Protein AF-A0A1G9BS15-F1 (afdb_monomer_lite)

Radius of gyration: 23.86 Å; chains: 1; bounding box: 54×64×58 Å

InterPro domains:
  IPR036388 Winged helix-like DNA-binding domain superfamily [G3DSA:1.10.10.10] (24-108)
  IPR036390 Winged helix DNA-binding domain superfamily [SSF46785] (37-103)

pLDDT: mean 71.01, std 24.86, range [31.91, 98.06]

Secondary structure (DSSP, 8-state):
-----PPPPP-----------S-------TT----TT-SEEEEE-SS-TT-EEEEE-HHHHHHHHHHHHHHHHHHHHHHTTS-HHHHHHHHHHHHHHHHHHHHHHHHS-------

Foldseek 3Di:
DDDDDDDDDDPPDDPPDDPPDDDDDDPPDPDDDDDPPDQWDWDQDPVDNVDIDIDGDPVVVVVVVVVVVVVVVVVCVVCVPDDPVCVVCVVVVVVVVVVVVVVVVVPPPPPDPDD

Sequence (115 aa):
MLELRGRPAEPGGRTERERIGPRQVLDRRHGDPPQAGGHILRKPAPSDRRATVVELTDSGKALAEQIKHLWCALAKETVAGLPADTVAELPGLLTALTNNVDTRRSRRPQGDSAA

Organism: NCBI:txid683260

Structure (mmCIF, N/CA/C/O backbone):
data_AF-A0A1G9BS15-F1
#
_entry.id   AF-A0A1G9BS15-F1
#
loop_
_atom_site.group_PDB
_atom_site.id
_atom_site.type_symbol
_atom_site.label_atom_id
_atom_site.label_alt_id
_atom_site.label_comp_id
_atom_site.label_asym_id
_atom_site.label_entity_id
_atom_site.label_seq_id
_atom_site.pdbx_PDB_ins_code
_atom_site.Cartn_x
_atom_site.Cartn_y
_atom_site.Cartn_z
_atom_site.occupancy
_atom_site.B_iso_or_equiv
_atom_site.auth_seq_id
_atom_site.auth_comp_id
_atom_site.auth_asym_id
_atom_site.auth_atom_id
_atom_site.pdbx_PDB_model_num
ATOM 1 N N . MET A 1 1 ? 8.465 47.423 -42.966 1.00 40.78 1 MET A N 1
ATOM 2 C CA . MET A 1 1 ? 9.582 47.103 -42.054 1.00 40.78 1 MET A CA 1
ATOM 3 C C . MET A 1 1 ? 9.087 47.236 -40.620 1.00 40.78 1 MET A C 1
ATOM 5 O O . MET A 1 1 ? 8.943 48.361 -40.173 1.00 40.78 1 MET A O 1
ATOM 9 N N . LEU A 1 2 ? 8.734 46.124 -39.962 1.00 31.91 2 LEU A N 1
ATOM 10 C CA . LEU A 1 2 ? 9.134 45.774 -38.586 1.00 31.91 2 LEU A CA 1
ATOM 11 C C . LEU A 1 2 ? 8.575 44.382 -38.238 1.00 31.91 2 LEU A C 1
ATOM 13 O O . LEU A 1 2 ? 7.385 44.127 -38.405 1.00 31.91 2 LEU A O 1
ATOM 17 N N . GLU A 1 3 ? 9.462 43.488 -37.801 1.00 32.12 3 GLU A N 1
ATOM 18 C CA . GLU A 1 3 ? 9.158 42.123 -37.369 1.00 32.12 3 GLU A CA 1
ATOM 19 C C . GLU A 1 3 ? 8.440 42.092 -36.012 1.00 32.12 3 GLU A C 1
ATOM 21 O O . GLU A 1 3 ? 8.834 42.798 -35.084 1.00 32.12 3 GLU A O 1
ATOM 26 N N . LEU A 1 4 ? 7.463 41.193 -35.858 1.00 34.19 4 LEU A N 1
ATOM 27 C CA . LEU A 1 4 ? 6.950 40.755 -34.558 1.00 34.19 4 LEU A CA 1
ATOM 28 C C . LEU A 1 4 ? 7.426 39.315 -34.300 1.00 34.19 4 LEU A C 1
ATOM 30 O O . LEU A 1 4 ? 6.773 38.343 -34.679 1.00 34.19 4 LEU A O 1
ATOM 34 N N . ARG A 1 5 ? 8.596 39.167 -33.667 1.00 36.16 5 ARG A N 1
ATOM 35 C CA . ARG A 1 5 ? 9.065 37.883 -33.123 1.00 36.16 5 ARG A CA 1
ATOM 36 C C . ARG A 1 5 ? 8.419 37.632 -31.759 1.00 36.16 5 ARG A C 1
ATOM 38 O O . ARG A 1 5 ? 8.749 38.302 -30.782 1.00 36.16 5 ARG A O 1
ATOM 45 N N . GLY A 1 6 ? 7.534 36.639 -31.688 1.00 34.94 6 GLY A N 1
ATOM 46 C CA . GLY A 1 6 ? 7.037 36.079 -30.431 1.00 34.94 6 GLY A CA 1
ATOM 47 C C . GLY A 1 6 ? 8.146 35.331 -29.683 1.00 34.94 6 GLY A C 1
ATOM 48 O O . GLY A 1 6 ? 8.829 34.483 -30.254 1.00 34.94 6 GLY A O 1
ATOM 49 N N . ARG A 1 7 ? 8.339 35.666 -28.403 1.00 40.41 7 ARG A N 1
ATOM 50 C CA . ARG A 1 7 ? 9.225 34.946 -27.475 1.00 40.41 7 ARG A CA 1
ATOM 51 C C . ARG A 1 7 ? 8.577 33.617 -27.048 1.00 40.41 7 ARG A C 1
ATOM 53 O O . ARG A 1 7 ? 7.402 33.643 -26.684 1.00 40.41 7 ARG A O 1
ATOM 60 N N . PRO A 1 8 ? 9.301 32.485 -27.028 1.00 38.06 8 PRO A N 1
ATOM 61 C CA . PRO A 1 8 ? 8.800 31.254 -26.430 1.00 38.06 8 PRO A CA 1
ATOM 62 C C . PRO A 1 8 ? 8.942 31.270 -24.900 1.00 38.06 8 PRO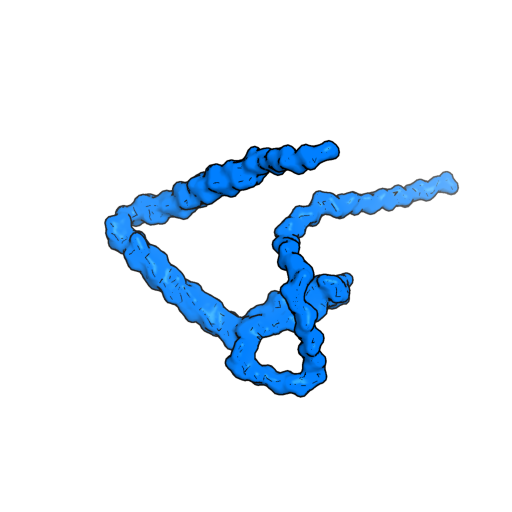 A C 1
ATOM 64 O O . PRO A 1 8 ? 9.865 31.868 -24.349 1.00 38.06 8 PRO A O 1
ATOM 67 N N . ALA A 1 9 ? 7.993 30.606 -24.240 1.00 40.69 9 ALA A N 1
ATOM 68 C CA . ALA A 1 9 ? 7.908 30.445 -22.796 1.00 40.69 9 ALA A CA 1
ATOM 69 C C . ALA A 1 9 ? 9.021 29.535 -22.240 1.00 40.69 9 ALA A C 1
ATOM 71 O O . ALA A 1 9 ? 9.321 28.480 -22.796 1.00 40.69 9 ALA A O 1
ATOM 72 N N . GLU A 1 10 ? 9.594 29.960 -21.117 1.00 41.12 10 GLU A N 1
ATOM 73 C CA . GLU A 1 10 ? 10.584 29.251 -20.300 1.00 41.12 10 GLU A CA 1
ATOM 74 C C . GLU A 1 10 ? 10.012 27.939 -19.713 1.00 41.12 10 GLU A C 1
ATOM 76 O O . GLU A 1 10 ? 9.013 27.981 -18.986 1.00 41.12 10 GLU A O 1
ATOM 81 N N . PRO A 1 11 ? 10.632 26.765 -19.941 1.00 36.72 11 PRO A N 1
ATOM 82 C CA . PRO A 1 11 ? 10.208 25.512 -19.325 1.00 36.72 11 PRO A CA 1
ATOM 83 C C . PRO A 1 11 ? 10.884 25.324 -17.956 1.00 36.72 11 PRO A C 1
ATOM 85 O O . PRO A 1 11 ? 11.824 24.548 -17.789 1.00 36.72 11 PRO A O 1
ATOM 88 N N . GLY A 1 12 ? 10.377 26.034 -16.949 1.00 38.56 12 GLY A N 1
ATOM 89 C CA . GLY A 1 12 ? 10.754 25.888 -15.539 1.00 38.56 12 GLY A CA 1
ATOM 90 C C . GLY A 1 12 ? 9.816 24.966 -14.756 1.00 38.56 12 GLY A C 1
ATOM 91 O O . GLY A 1 12 ? 9.265 25.383 -13.746 1.00 38.56 12 GLY A O 1
ATOM 92 N N . GLY A 1 13 ? 9.604 23.728 -15.213 1.00 34.34 13 GLY A N 1
ATOM 93 C CA . GLY A 1 13 ? 8.758 22.734 -14.538 1.00 34.34 13 GLY A CA 1
ATOM 94 C C . GLY A 1 13 ? 9.511 21.431 -14.283 1.00 34.34 13 GLY A C 1
ATOM 95 O O . GLY A 1 13 ? 9.283 20.437 -14.968 1.00 34.34 13 GLY A O 1
ATOM 96 N N . ARG A 1 14 ? 10.454 21.427 -13.332 1.00 37.94 14 ARG A N 1
ATOM 97 C CA . ARG A 1 14 ? 11.151 20.201 -12.909 1.00 37.94 14 ARG A CA 1
ATOM 98 C C . ARG A 1 14 ? 10.205 19.343 -12.071 1.00 37.94 14 ARG A C 1
ATOM 100 O O . ARG A 1 14 ? 10.104 19.535 -10.867 1.00 37.94 14 ARG A O 1
ATOM 107 N N . THR A 1 15 ? 9.562 18.361 -12.692 1.00 34.50 15 THR A N 1
ATOM 108 C CA . THR A 1 15 ? 9.110 17.174 -11.961 1.00 34.50 15 THR A CA 1
ATOM 109 C C . THR A 1 15 ? 10.349 16.389 -11.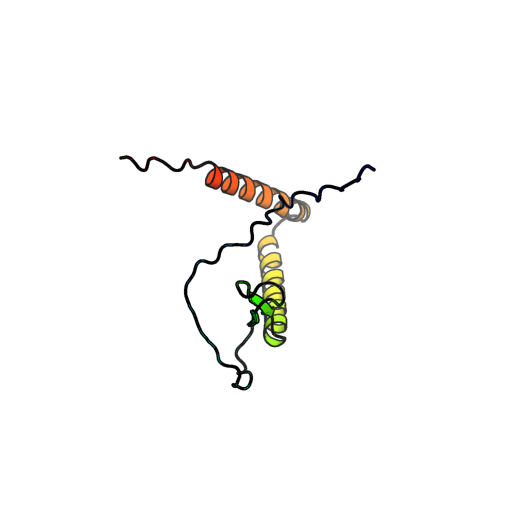552 1.00 34.50 15 THR A C 1
ATOM 111 O O . THR A 1 15 ? 11.088 15.888 -12.405 1.00 34.50 15 THR A O 1
ATOM 114 N N . GLU A 1 16 ? 10.587 16.338 -10.250 1.00 37.75 16 GLU A N 1
ATOM 115 C CA . GLU A 1 16 ? 11.602 15.537 -9.582 1.00 37.75 16 GLU A CA 1
ATOM 116 C C . GLU A 1 16 ? 11.367 14.048 -9.878 1.00 37.75 16 GLU A C 1
ATOM 118 O O . GLU A 1 16 ? 10.663 13.337 -9.171 1.00 37.75 16 GLU A O 1
ATOM 123 N N . ARG A 1 17 ? 11.915 13.577 -11.004 1.00 38.78 17 ARG A N 1
ATOM 124 C CA . ARG A 1 17 ? 12.064 12.152 -11.291 1.00 38.78 17 ARG A CA 1
ATOM 125 C C . ARG A 1 17 ? 13.320 11.683 -10.576 1.00 38.78 17 ARG A C 1
ATOM 127 O O . ARG A 1 17 ? 14.434 12.005 -10.984 1.00 38.78 17 ARG A O 1
ATOM 134 N N . GLU A 1 18 ? 13.076 10.989 -9.474 1.00 39.09 18 GLU A N 1
ATOM 135 C CA . GLU A 1 18 ? 13.942 10.046 -8.774 1.00 39.09 18 GLU A CA 1
ATOM 136 C C . GLU A 1 18 ? 15.235 9.720 -9.542 1.00 39.09 18 GLU A C 1
ATOM 138 O O . GLU A 1 18 ? 15.265 8.937 -10.495 1.00 39.09 18 GLU A O 1
ATOM 143 N N . ARG A 1 19 ? 16.324 10.386 -9.140 1.00 36.81 19 ARG A N 1
ATOM 144 C CA . ARG A 1 19 ? 17.676 10.121 -9.634 1.00 36.81 19 ARG A CA 1
ATOM 145 C C . ARG A 1 19 ? 18.135 8.768 -9.100 1.00 36.81 19 ARG A C 1
ATOM 147 O O . ARG A 1 19 ? 18.806 8.697 -8.074 1.00 36.81 19 ARG A O 1
ATOM 154 N N . ILE A 1 20 ? 17.822 7.699 -9.819 1.00 44.97 20 ILE A N 1
ATOM 155 C CA . ILE A 1 20 ? 18.525 6.428 -9.646 1.00 44.97 20 ILE A CA 1
ATOM 156 C C . ILE A 1 20 ? 19.929 6.621 -10.239 1.00 44.97 20 ILE A C 1
ATOM 158 O O . ILE A 1 20 ? 20.092 6.799 -11.446 1.00 44.97 20 ILE A O 1
ATOM 162 N N . GLY A 1 21 ? 20.932 6.690 -9.360 1.00 34.31 21 GLY A N 1
ATOM 163 C CA . GLY A 1 21 ? 22.339 6.909 -9.706 1.00 34.31 21 GLY A CA 1
ATOM 164 C C . GLY A 1 21 ? 22.949 5.810 -10.596 1.00 34.31 21 GLY A C 1
ATOM 165 O O . GLY A 1 21 ? 22.366 4.739 -10.774 1.00 34.31 21 GLY A O 1
ATOM 166 N N . PRO A 1 22 ? 24.137 6.054 -11.177 1.00 39.31 22 PRO A N 1
ATOM 167 C CA . PRO A 1 22 ? 24.706 5.200 -12.211 1.00 39.31 22 PRO A CA 1
ATOM 168 C C . PRO A 1 22 ? 25.380 3.962 -11.598 1.00 39.31 22 PRO A C 1
ATOM 170 O O . PRO A 1 22 ? 26.411 4.092 -10.944 1.00 39.31 22 PRO A O 1
ATOM 173 N N . ARG A 1 23 ? 24.791 2.775 -11.808 1.00 33.44 23 ARG A N 1
ATOM 174 C CA . ARG A 1 23 ? 25.381 1.406 -11.777 1.00 33.44 23 ARG A CA 1
ATOM 175 C C . ARG A 1 23 ? 24.200 0.423 -11.776 1.00 33.44 23 ARG A C 1
ATOM 177 O O . ARG A 1 23 ? 23.414 0.429 -10.846 1.00 33.44 23 ARG A O 1
ATOM 184 N N . GLN A 1 24 ? 23.930 -0.398 -12.784 1.00 34.62 24 GLN A N 1
ATOM 185 C CA . GLN A 1 24 ? 24.812 -1.270 -13.550 1.00 34.62 24 GLN A CA 1
ATOM 186 C C . GLN A 1 24 ? 24.402 -1.246 -15.028 1.00 34.62 24 GLN A C 1
ATOM 188 O O . GLN A 1 24 ? 23.222 -1.386 -15.356 1.00 34.62 24 GLN A O 1
ATOM 193 N N . VAL A 1 25 ? 25.381 -1.100 -15.916 1.00 39.12 25 VAL A N 1
ATOM 194 C CA . VAL A 1 25 ? 25.213 -1.355 -17.348 1.00 39.12 25 VAL A CA 1
ATOM 195 C C . VAL A 1 25 ? 25.038 -2.864 -17.516 1.00 39.12 25 VAL A C 1
ATOM 197 O O . VAL A 1 25 ? 26.003 -3.610 -17.392 1.00 39.12 25 VAL A O 1
ATOM 200 N N . LEU A 1 26 ? 23.814 -3.320 -17.779 1.00 36.78 26 LEU A N 1
ATOM 201 C CA . LEU A 1 26 ? 23.598 -4.606 -18.434 1.00 36.78 26 LEU A CA 1
ATOM 202 C C . LEU A 1 26 ? 23.099 -4.302 -19.844 1.00 36.78 26 LEU A C 1
ATOM 204 O O . LEU A 1 26 ? 21.903 -4.118 -20.067 1.00 36.78 26 LEU A O 1
ATOM 208 N N . ASP A 1 27 ? 24.048 -4.196 -20.772 1.00 36.19 27 ASP A N 1
ATOM 209 C CA . ASP A 1 27 ? 23.785 -4.305 -22.204 1.00 36.19 27 ASP A CA 1
ATOM 210 C C . ASP A 1 27 ? 23.207 -5.704 -22.468 1.00 36.19 27 ASP A C 1
ATOM 212 O O . ASP A 1 27 ? 23.931 -6.694 -22.575 1.00 36.19 27 ASP A O 1
ATOM 216 N N . ARG A 1 28 ? 21.873 -5.812 -22.463 1.00 39.00 28 ARG A N 1
ATOM 217 C CA . ARG A 1 28 ? 21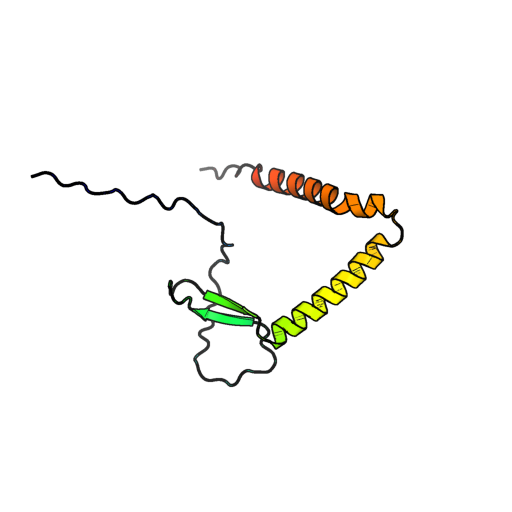.168 -7.021 -22.885 1.00 39.00 28 ARG A CA 1
ATOM 218 C C . ARG A 1 28 ? 20.909 -6.883 -24.382 1.00 39.00 28 ARG A C 1
ATOM 220 O O . ARG A 1 28 ? 19.949 -6.231 -24.794 1.00 39.00 28 ARG A O 1
ATOM 227 N N . ARG A 1 29 ? 21.793 -7.487 -25.182 1.00 38.47 29 ARG A N 1
ATOM 228 C CA . ARG A 1 29 ? 21.643 -7.602 -26.637 1.00 38.47 29 ARG A CA 1
ATOM 229 C C . ARG A 1 29 ? 20.253 -8.144 -26.992 1.00 38.47 29 ARG A C 1
ATOM 231 O O . ARG A 1 29 ? 19.745 -9.058 -26.348 1.00 38.47 29 ARG A O 1
ATOM 238 N N . HIS A 1 30 ? 19.653 -7.562 -28.030 1.00 46.44 30 HIS A N 1
ATOM 239 C CA . HIS A 1 30 ? 18.474 -8.092 -28.716 1.00 46.44 30 HIS A CA 1
ATOM 240 C C . HIS A 1 30 ? 18.745 -9.542 -29.149 1.00 46.44 30 HIS A C 1
ATOM 242 O O . HIS A 1 30 ? 19.611 -9.750 -29.996 1.00 46.44 30 HIS A O 1
ATOM 248 N N . GLY A 1 31 ? 18.035 -10.533 -28.600 1.00 39.91 31 GLY A N 1
ATOM 249 C CA . GLY A 1 31 ? 18.140 -11.898 -29.128 1.00 39.91 31 GLY A CA 1
ATOM 250 C C . GLY A 1 31 ? 17.533 -13.042 -28.319 1.00 39.91 31 GLY A C 1
ATOM 251 O O . GLY A 1 31 ? 17.210 -14.055 -28.927 1.00 39.91 31 GLY A O 1
ATOM 252 N N . ASP A 1 32 ? 17.332 -12.916 -27.004 1.00 43.00 32 ASP A N 1
ATOM 253 C CA . ASP A 1 32 ? 16.845 -14.061 -26.222 1.00 43.00 32 ASP A CA 1
ATOM 254 C C . ASP A 1 32 ? 15.308 -14.126 -26.146 1.00 43.00 32 ASP A C 1
ATOM 256 O O . ASP A 1 32 ? 14.660 -13.090 -25.942 1.00 43.00 32 ASP A O 1
ATOM 260 N N . PRO A 1 33 ? 14.699 -15.326 -26.269 1.00 45.47 33 PRO A N 1
ATOM 261 C CA . PRO A 1 33 ? 13.271 -15.501 -26.029 1.00 45.47 33 PRO A CA 1
ATOM 262 C C . PRO A 1 33 ? 12.933 -15.076 -24.592 1.00 45.47 33 PRO A C 1
ATOM 264 O O . PRO A 1 33 ? 13.761 -15.264 -23.696 1.00 45.47 33 PRO A O 1
ATOM 267 N N . PRO A 1 34 ? 11.739 -14.505 -24.338 1.00 48.91 34 PRO A N 1
ATOM 268 C CA . PRO A 1 34 ? 11.373 -14.030 -23.012 1.00 48.91 34 PRO A CA 1
ATOM 269 C C . PRO A 1 34 ? 11.425 -15.196 -22.023 1.00 48.91 34 PRO A C 1
ATOM 271 O O . PRO A 1 34 ? 10.565 -16.075 -22.030 1.00 48.91 34 PRO A O 1
ATOM 274 N N . GLN A 1 35 ? 12.449 -15.215 -21.166 1.00 44.62 35 GLN A N 1
ATOM 275 C CA . GLN A 1 35 ? 12.466 -16.127 -20.034 1.00 44.62 35 GLN A CA 1
ATOM 276 C C . GLN A 1 35 ? 11.273 -15.781 -19.141 1.00 44.62 35 GLN A C 1
ATOM 278 O O . GLN A 1 35 ? 11.027 -14.607 -18.851 1.00 44.62 35 GLN A O 1
ATOM 283 N N . ALA A 1 36 ? 10.556 -16.801 -18.673 1.00 46.84 36 ALA A N 1
ATOM 284 C CA . ALA A 1 36 ? 9.345 -16.706 -17.856 1.00 46.84 36 ALA A CA 1
ATOM 285 C C . ALA A 1 36 ? 9.513 -16.006 -16.478 1.00 46.84 36 ALA A C 1
ATOM 287 O O . ALA A 1 36 ? 8.654 -16.141 -15.616 1.00 46.84 36 ALA A O 1
ATOM 288 N N . GLY A 1 37 ? 10.592 -15.248 -16.251 1.00 56.09 37 GLY A N 1
ATOM 289 C CA . GLY A 1 37 ? 10.913 -14.569 -14.989 1.00 56.09 37 GLY A CA 1
ATOM 290 C C . GLY A 1 37 ? 10.985 -13.038 -15.062 1.00 56.09 37 GLY A C 1
ATOM 291 O O . GLY A 1 37 ? 11.340 -12.397 -14.077 1.00 56.09 37 GLY A O 1
ATOM 292 N N . GLY A 1 38 ? 10.694 -12.418 -16.210 1.00 78.81 38 GLY A N 1
ATOM 293 C CA . GLY A 1 38 ? 10.721 -10.958 -16.336 1.00 78.81 38 GLY A CA 1
ATOM 294 C C . GLY A 1 38 ? 9.373 -10.312 -16.010 1.00 78.81 38 GLY A C 1
ATOM 295 O O . GLY A 1 38 ? 8.505 -10.277 -16.874 1.00 78.81 38 GLY A O 1
ATOM 296 N N . HIS A 1 39 ? 9.202 -9.743 -14.812 1.00 87.00 39 HIS A N 1
ATOM 297 C CA . HIS A 1 39 ? 8.029 -8.909 -14.470 1.00 87.00 39 HIS A CA 1
ATOM 298 C C . HIS A 1 39 ? 8.133 -7.469 -15.001 1.00 87.00 39 HIS A C 1
ATOM 300 O O . HIS A 1 39 ? 7.164 -6.712 -14.981 1.00 87.00 39 HIS A O 1
ATOM 306 N N . ILE A 1 40 ? 9.323 -7.082 -15.467 1.00 87.75 40 ILE A N 1
ATOM 307 C CA . ILE A 1 40 ? 9.654 -5.724 -15.888 1.00 87.75 40 ILE A CA 1
ATOM 308 C C . ILE A 1 40 ? 10.353 -5.766 -17.245 1.00 87.75 40 ILE A C 1
ATOM 310 O O . ILE A 1 40 ? 11.318 -6.508 -17.442 1.00 87.75 40 ILE A O 1
ATOM 314 N N . LEU A 1 41 ? 9.898 -4.905 -18.147 1.00 84.56 41 LEU A N 1
ATOM 315 C CA . LEU A 1 41 ? 10.509 -4.609 -19.430 1.00 84.56 41 LEU A CA 1
ATOM 316 C C . LEU A 1 41 ? 11.136 -3.215 -19.383 1.00 84.56 41 LEU A C 1
ATOM 318 O O . LEU A 1 41 ? 10.540 -2.267 -18.879 1.00 84.56 41 LEU A O 1
ATOM 322 N N . ARG A 1 42 ? 12.355 -3.091 -19.907 1.00 86.00 42 ARG A N 1
ATOM 323 C CA . ARG A 1 42 ? 13.075 -1.818 -20.000 1.00 86.00 42 ARG A CA 1
ATOM 324 C C . ARG A 1 42 ? 13.402 -1.538 -21.460 1.00 86.00 42 ARG A C 1
ATOM 326 O O . ARG A 1 42 ? 13.996 -2.392 -22.114 1.00 86.00 42 ARG A O 1
ATOM 333 N N . LYS A 1 43 ? 13.014 -0.369 -21.965 1.00 80.38 43 LYS A N 1
ATOM 334 C CA . LYS A 1 43 ? 13.268 0.068 -23.347 1.00 80.38 43 LYS A CA 1
ATOM 335 C C . LYS A 1 43 ? 13.824 1.496 -23.358 1.00 80.38 43 LYS A C 1
ATOM 337 O O . LYS A 1 43 ? 13.398 2.294 -22.528 1.00 80.38 43 LYS A O 1
ATOM 342 N N . PRO A 1 44 ? 14.745 1.853 -24.268 1.00 81.50 44 PRO A N 1
ATOM 343 C CA . PRO A 1 44 ? 15.178 3.241 -24.430 1.00 81.50 44 PRO A CA 1
ATOM 344 C C . PRO A 1 44 ? 13.987 4.162 -24.700 1.00 81.50 44 PRO A C 1
ATOM 346 O O . PRO A 1 44 ? 13.066 3.783 -25.428 1.00 81.50 44 PRO A O 1
ATOM 349 N N . ALA A 1 45 ? 13.996 5.364 -24.128 1.00 76.94 45 ALA A N 1
ATOM 350 C CA . ALA A 1 45 ? 12.943 6.326 -24.409 1.00 76.94 45 ALA A CA 1
ATOM 351 C C . ALA A 1 45 ? 13.065 6.837 -25.857 1.00 76.94 45 ALA A C 1
ATOM 353 O O . ALA A 1 45 ? 14.168 7.161 -26.306 1.00 76.94 45 ALA A O 1
ATOM 354 N N . PRO A 1 46 ? 11.948 6.944 -26.596 1.00 74.50 46 PRO A N 1
ATOM 355 C CA . PRO A 1 46 ? 11.977 7.338 -28.004 1.00 74.50 46 PRO A CA 1
ATOM 356 C C . PRO A 1 46 ? 12.456 8.783 -28.224 1.00 74.50 46 PRO A C 1
ATOM 358 O O . PRO A 1 46 ? 12.955 9.098 -29.299 1.00 74.50 46 PRO A O 1
ATOM 361 N N . SER A 1 47 ? 12.337 9.652 -27.215 1.00 77.88 47 SER A N 1
ATOM 362 C CA . SER A 1 47 ? 12.705 11.073 -27.279 1.00 77.88 47 SER A CA 1
ATOM 363 C C . SER A 1 47 ? 14.046 11.423 -26.623 1.00 77.88 47 SER A C 1
ATOM 365 O O . SER A 1 47 ? 14.591 12.487 -26.900 1.00 77.88 47 SER A O 1
ATOM 367 N N . ASP A 1 48 ? 14.599 10.550 -25.777 1.00 77.00 48 ASP A N 1
ATOM 368 C CA . ASP A 1 48 ? 15.880 10.773 -25.103 1.00 77.00 48 ASP A CA 1
ATOM 369 C C . ASP A 1 48 ? 16.603 9.441 -24.888 1.00 77.00 48 ASP A C 1
ATOM 371 O O . ASP A 1 48 ? 16.215 8.621 -24.056 1.00 77.00 48 ASP A O 1
ATOM 375 N N . ARG A 1 49 ? 17.711 9.241 -25.608 1.00 71.00 49 ARG A N 1
ATOM 376 C CA . ARG A 1 49 ? 18.532 8.023 -25.508 1.00 71.00 49 ARG A CA 1
ATOM 377 C C . ARG A 1 49 ? 19.201 7.850 -24.141 1.00 71.00 49 ARG A C 1
ATOM 379 O O . ARG A 1 49 ? 19.721 6.771 -23.869 1.00 71.00 49 ARG A O 1
ATOM 386 N N . ARG A 1 50 ? 19.208 8.883 -23.291 1.00 80.69 50 ARG A N 1
ATOM 387 C CA . ARG A 1 50 ? 19.690 8.809 -21.902 1.00 80.69 50 ARG A CA 1
ATOM 388 C C . ARG A 1 50 ? 18.607 8.337 -20.928 1.00 80.69 50 ARG A C 1
ATOM 390 O O . ARG A 1 50 ? 18.936 7.991 -19.797 1.00 80.69 50 ARG A O 1
ATOM 397 N N . ALA A 1 51 ? 17.343 8.292 -21.350 1.00 73.38 51 ALA A N 1
ATOM 398 C CA . ALA A 1 51 ? 16.222 7.833 -20.540 1.00 73.38 51 ALA A CA 1
ATOM 399 C C . ALA A 1 51 ? 15.794 6.402 -20.911 1.00 73.38 51 ALA A C 1
ATOM 401 O O . ALA A 1 51 ? 15.923 5.952 -22.049 1.00 73.38 51 ALA A O 1
ATOM 402 N N . THR A 1 52 ? 15.263 5.672 -19.928 1.00 81.38 52 THR A N 1
ATOM 403 C CA . THR A 1 52 ? 14.716 4.317 -20.092 1.00 81.38 52 THR A CA 1
ATOM 404 C C . THR A 1 52 ? 13.264 4.304 -19.635 1.00 81.38 52 THR A C 1
ATOM 406 O O . THR A 1 52 ? 12.956 4.720 -18.520 1.00 81.38 52 THR A O 1
ATOM 409 N N . VAL A 1 53 ? 12.377 3.808 -20.491 1.00 83.88 53 VAL A N 1
ATOM 410 C CA . VAL A 1 53 ? 10.985 3.499 -20.168 1.00 83.88 53 VAL A CA 1
ATOM 411 C C . VAL A 1 53 ? 10.945 2.129 -19.499 1.00 83.88 53 VAL A C 1
ATOM 413 O O . VAL A 1 53 ? 11.505 1.157 -20.012 1.00 83.88 53 VAL A O 1
ATOM 416 N N . VAL A 1 54 ? 10.303 2.069 -18.336 1.00 86.25 54 VAL A N 1
ATOM 417 C CA . VAL A 1 54 ? 10.102 0.849 -17.555 1.00 86.25 54 VAL A CA 1
ATOM 418 C C . VAL A 1 54 ? 8.619 0.506 -17.597 1.00 86.25 54 VAL A C 1
ATOM 420 O O . VAL A 1 54 ? 7.790 1.310 -17.180 1.00 86.25 54 VAL A O 1
ATOM 423 N N . GLU A 1 55 ? 8.291 -0.678 -18.097 1.00 86.06 55 GLU A N 1
ATOM 424 C CA . GLU A 1 55 ? 6.922 -1.182 -18.220 1.00 86.06 55 GLU A CA 1
ATOM 425 C C . GLU A 1 55 ? 6.794 -2.507 -17.474 1.00 86.06 55 GLU A C 1
ATOM 427 O O . GLU A 1 55 ? 7.723 -3.317 -17.461 1.00 86.06 55 GLU A O 1
ATOM 432 N N . LEU A 1 56 ? 5.634 -2.758 -16.869 1.00 89.00 56 LEU A N 1
ATOM 433 C CA . LEU A 1 56 ? 5.314 -4.097 -16.387 1.00 89.00 56 LEU A CA 1
ATOM 434 C C . LEU A 1 56 ? 4.972 -4.991 -17.578 1.00 89.00 56 LEU A C 1
ATOM 436 O O . LEU A 1 56 ? 4.167 -4.619 -18.436 1.00 89.00 56 LEU A O 1
ATOM 440 N N . THR A 1 57 ? 5.552 -6.188 -17.602 1.00 91.06 57 THR A N 1
ATOM 441 C CA . THR A 1 57 ? 5.080 -7.258 -18.490 1.00 91.06 57 THR A CA 1
ATOM 442 C C . THR A 1 57 ? 3.704 -7.734 -18.032 1.00 91.06 57 THR A C 1
ATOM 444 O O . THR A 1 57 ? 3.262 -7.408 -16.930 1.00 91.06 57 THR A O 1
ATOM 447 N N . ASP A 1 58 ? 3.016 -8.544 -18.833 1.00 89.50 58 ASP A N 1
ATOM 448 C CA . ASP A 1 58 ? 1.709 -9.068 -18.421 1.00 89.50 58 ASP A CA 1
ATOM 449 C C . ASP A 1 58 ? 1.812 -9.974 -17.185 1.00 89.50 58 ASP A C 1
ATOM 451 O O . ASP A 1 58 ? 0.972 -9.887 -16.291 1.00 89.50 58 ASP A O 1
ATOM 455 N N . SER A 1 59 ? 2.904 -10.738 -17.048 1.00 88.94 59 SER A N 1
ATOM 456 C CA . SER A 1 59 ? 3.194 -11.472 -15.809 1.00 88.94 59 SER A CA 1
ATOM 457 C C . SER A 1 59 ? 3.493 -10.533 -14.635 1.00 88.94 59 SER A C 1
ATOM 459 O O . SER A 1 59 ? 3.133 -10.834 -13.500 1.00 88.94 59 SER A O 1
ATOM 461 N N . GLY A 1 60 ? 4.126 -9.382 -14.878 1.00 91.81 60 GLY A N 1
ATOM 462 C CA . GLY A 1 60 ? 4.338 -8.339 -13.873 1.00 91.81 60 GLY A CA 1
ATOM 463 C C . GLY A 1 60 ? 3.045 -7.670 -13.411 1.00 91.81 60 GLY A C 1
ATOM 464 O O . GLY A 1 60 ? 2.857 -7.480 -12.213 1.00 91.81 60 GLY A O 1
ATOM 465 N N . LYS A 1 61 ? 2.124 -7.373 -14.333 1.00 93.31 61 LYS A N 1
ATOM 466 C CA . LYS A 1 61 ? 0.791 -6.839 -14.006 1.00 93.31 61 LYS A CA 1
ATOM 467 C C . LYS A 1 61 ? -0.021 -7.850 -13.198 1.00 93.31 61 LYS A C 1
ATOM 469 O O . LYS A 1 61 ? -0.583 -7.494 -12.169 1.00 93.31 61 LYS A O 1
ATOM 474 N N . ALA A 1 62 ? -0.028 -9.116 -13.622 1.00 93.94 62 ALA A N 1
ATOM 475 C CA . ALA A 1 62 ? -0.717 -10.184 -12.903 1.00 93.94 62 ALA A CA 1
ATOM 476 C C . ALA A 1 62 ? -0.168 -10.368 -11.478 1.00 93.94 62 ALA A C 1
ATOM 478 O O . ALA A 1 62 ? -0.935 -10.593 -10.543 1.00 93.94 62 ALA A O 1
ATOM 479 N N . LEU A 1 63 ? 1.151 -10.254 -11.291 1.00 93.50 63 LEU A N 1
ATOM 480 C CA . LEU A 1 63 ? 1.763 -10.286 -9.964 1.00 93.50 63 LEU A CA 1
ATOM 481 C C . LEU A 1 63 ? 1.405 -9.044 -9.133 1.00 93.50 63 LEU A C 1
ATOM 483 O O . LEU A 1 63 ? 1.099 -9.170 -7.950 1.00 93.50 63 LEU A O 1
ATOM 487 N N . ALA A 1 64 ? 1.408 -7.854 -9.736 1.00 94.44 64 ALA A N 1
ATOM 488 C CA . ALA A 1 64 ? 1.040 -6.618 -9.050 1.00 94.44 64 ALA A CA 1
ATOM 489 C C . ALA A 1 64 ? -0.402 -6.667 -8.515 1.00 94.44 64 ALA A C 1
ATOM 491 O O . ALA A 1 64 ? -0.636 -6.280 -7.370 1.00 94.44 64 ALA A O 1
ATOM 492 N N . GLU A 1 65 ? -1.347 -7.212 -9.287 1.00 96.81 65 GLU A N 1
ATOM 493 C CA . GLU A 1 65 ? -2.725 -7.394 -8.814 1.00 96.81 65 GLU A CA 1
ATOM 494 C C . GLU A 1 65 ? -2.814 -8.408 -7.664 1.00 96.81 65 GLU A C 1
ATOM 496 O O . GLU A 1 65 ? -3.505 -8.153 -6.678 1.00 96.81 65 GLU A O 1
ATOM 501 N N . GLN A 1 66 ? -2.064 -9.515 -7.711 1.00 97.06 66 GLN A N 1
ATOM 502 C CA . GLN A 1 66 ? -2.001 -10.465 -6.588 1.00 97.06 66 GLN A CA 1
ATOM 503 C C . GLN A 1 66 ? -1.469 -9.804 -5.309 1.00 97.06 66 GLN A C 1
ATOM 505 O O . GLN A 1 66 ? -2.060 -9.947 -4.237 1.00 97.06 66 GLN A O 1
ATOM 510 N N . ILE A 1 67 ? -0.386 -9.031 -5.426 1.00 97.31 67 ILE A N 1
ATOM 511 C CA . ILE A 1 67 ? 0.201 -8.279 -4.310 1.00 97.31 67 ILE A CA 1
ATOM 512 C C . ILE A 1 67 ? -0.804 -7.264 -3.756 1.00 97.31 67 ILE A C 1
ATOM 514 O O . ILE A 1 67 ? -0.966 -7.160 -2.542 1.00 97.31 67 ILE A O 1
ATOM 518 N N . LYS A 1 68 ? -1.514 -6.541 -4.625 1.00 97.00 68 LYS A N 1
ATOM 519 C CA . LYS A 1 68 ? -2.556 -5.587 -4.229 1.00 97.00 68 LYS A CA 1
ATOM 520 C C . LYS A 1 68 ? -3.678 -6.268 -3.448 1.00 97.00 68 LYS A C 1
ATOM 522 O O . LYS A 1 68 ? -4.082 -5.755 -2.408 1.00 97.00 68 LYS A O 1
ATOM 527 N N . HIS A 1 69 ? -4.157 -7.422 -3.908 1.00 97.50 69 HIS A N 1
ATOM 528 C CA . HIS A 1 69 ? -5.180 -8.182 -3.192 1.00 97.50 69 HIS A CA 1
ATOM 529 C C . HIS A 1 69 ? -4.714 -8.604 -1.798 1.00 97.50 69 HIS A C 1
ATOM 531 O O . HIS A 1 69 ? -5.455 -8.408 -0.831 1.00 97.50 69 HIS A O 1
ATOM 537 N N . LEU A 1 70 ? -3.485 -9.113 -1.684 1.00 98.06 70 LEU A N 1
ATOM 538 C CA . LEU A 1 70 ? -2.898 -9.482 -0.397 1.00 98.06 70 LEU A CA 1
ATOM 539 C C . LEU A 1 70 ? -2.777 -8.268 0.534 1.00 98.06 70 LEU A C 1
ATOM 541 O O . LEU A 1 70 ? -3.185 -8.335 1.691 1.00 98.06 70 LEU A O 1
ATOM 545 N N . TRP A 1 71 ? -2.296 -7.136 0.018 1.00 97.38 71 TRP A N 1
ATOM 546 C CA . TRP A 1 71 ? -2.224 -5.895 0.786 1.00 97.38 71 TRP A CA 1
ATOM 547 C C . TRP A 1 71 ? -3.590 -5.418 1.264 1.00 97.38 71 TRP A C 1
ATOM 549 O O . TRP A 1 71 ? -3.719 -5.022 2.418 1.00 97.38 71 TRP A O 1
ATOM 559 N N . CYS A 1 72 ? -4.623 -5.477 0.422 1.00 95.94 72 CYS A N 1
ATOM 560 C CA . CYS A 1 72 ? -5.976 -5.113 0.831 1.00 95.94 72 CYS A CA 1
ATOM 561 C C . CYS A 1 72 ? -6.523 -6.035 1.927 1.00 95.94 72 CYS A C 1
ATOM 563 O O . CYS A 1 72 ? -7.237 -5.557 2.806 1.00 95.94 72 CYS A O 1
ATOM 565 N N . ALA A 1 73 ? -6.216 -7.334 1.882 1.00 97.06 73 ALA A N 1
ATOM 566 C CA . ALA A 1 73 ? -6.613 -8.271 2.930 1.00 97.06 73 ALA A CA 1
ATOM 567 C C . ALA A 1 73 ? -5.933 -7.921 4.263 1.00 97.06 73 ALA A C 1
ATOM 569 O O . ALA A 1 73 ? -6.616 -7.678 5.256 1.00 97.06 73 ALA A O 1
ATOM 570 N N . LEU A 1 74 ? -4.608 -7.758 4.246 1.00 97.19 74 LEU A N 1
ATOM 571 C CA . LEU A 1 74 ? -3.828 -7.390 5.430 1.00 97.19 74 LEU A CA 1
ATOM 572 C C . LEU A 1 74 ? -4.241 -6.030 6.004 1.00 97.19 74 LEU A C 1
ATOM 574 O O . LEU A 1 74 ? -4.349 -5.870 7.219 1.00 97.19 74 LEU A O 1
ATOM 578 N N . ALA A 1 75 ? -4.517 -5.045 5.146 1.00 93.62 75 ALA A N 1
ATOM 579 C CA . ALA A 1 75 ? -4.977 -3.730 5.578 1.00 93.62 75 ALA A CA 1
ATOM 580 C C . ALA A 1 75 ? -6.320 -3.814 6.319 1.00 93.62 75 ALA A C 1
ATOM 582 O O . ALA A 1 75 ? -6.484 -3.169 7.351 1.00 93.62 75 ALA A O 1
ATOM 583 N N . LYS A 1 76 ? -7.260 -4.637 5.830 1.00 94.81 76 LYS A N 1
ATOM 584 C CA . LYS A 1 76 ? -8.549 -4.865 6.502 1.00 94.81 76 LYS A CA 1
ATOM 585 C C . LYS A 1 76 ? -8.366 -5.528 7.864 1.00 94.81 76 LYS A C 1
ATOM 587 O O . LYS A 1 76 ? -8.971 -5.080 8.831 1.00 94.81 76 LYS A O 1
ATOM 592 N N . GLU A 1 77 ? -7.519 -6.550 7.949 1.00 97.19 77 GLU A N 1
ATOM 593 C CA . GLU A 1 77 ? -7.215 -7.235 9.212 1.00 97.19 77 GLU A CA 1
ATOM 594 C C . GLU A 1 77 ? -6.571 -6.292 10.234 1.00 97.19 77 GLU A C 1
ATOM 596 O O . GLU A 1 77 ? -6.944 -6.298 11.405 1.00 97.19 77 GLU A O 1
ATOM 601 N N . THR A 1 78 ? -5.671 -5.415 9.781 1.00 95.62 78 THR A N 1
ATOM 602 C CA . THR A 1 78 ? -4.956 -4.454 10.638 1.00 95.62 78 THR A CA 1
ATOM 603 C C . THR A 1 78 ? -5.905 -3.494 11.365 1.00 95.62 78 THR A C 1
ATOM 605 O O . THR A 1 78 ? -5.597 -3.040 12.465 1.00 95.62 78 THR A O 1
ATOM 608 N N . VAL A 1 79 ? -7.067 -3.191 10.777 1.00 96.00 79 VAL A N 1
ATOM 609 C CA . VAL A 1 79 ? -8.041 -2.235 11.331 1.00 96.00 79 VAL A CA 1
ATOM 610 C C . VAL A 1 79 ? -9.326 -2.886 11.850 1.00 96.00 79 VAL A C 1
ATOM 612 O O . VAL A 1 79 ? -10.215 -2.173 12.307 1.00 96.00 79 VAL A O 1
ATOM 615 N N . ALA A 1 80 ? -9.440 -4.218 11.821 1.00 94.06 80 ALA A N 1
ATOM 616 C CA . ALA A 1 80 ? -10.689 -4.946 12.081 1.00 94.06 80 ALA A CA 1
ATOM 617 C C . ALA A 1 80 ? -11.287 -4.753 13.495 1.00 94.06 80 ALA A C 1
ATOM 619 O O . ALA A 1 80 ? -12.436 -5.120 13.725 1.00 94.06 80 ALA A O 1
ATOM 620 N N . GLY A 1 81 ? -10.539 -4.173 14.436 1.00 95.62 81 GLY A N 1
ATOM 621 C CA . GLY A 1 81 ? -11.005 -3.850 15.791 1.00 95.62 81 GLY A CA 1
ATOM 622 C C . GLY A 1 81 ? -11.347 -2.376 16.029 1.00 95.62 81 GLY A C 1
ATOM 623 O O . GLY A 1 81 ? -11.652 -2.007 17.161 1.00 95.62 81 GLY A O 1
ATOM 624 N N . LEU A 1 82 ? -11.253 -1.521 15.008 1.00 96.88 82 LEU A N 1
ATOM 625 C CA . LEU A 1 82 ? -11.465 -0.081 15.148 1.00 96.88 82 LEU A CA 1
ATOM 626 C C . LEU A 1 82 ? -12.887 0.326 14.725 1.00 96.88 82 LEU A C 1
ATOM 628 O O . LEU A 1 82 ? -13.433 -0.250 13.781 1.00 96.88 82 LEU A O 1
ATOM 632 N N . PRO A 1 83 ? -13.485 1.349 15.368 1.00 96.81 83 PRO A N 1
ATOM 633 C CA . PRO A 1 83 ? -14.722 1.956 14.886 1.00 96.81 83 PRO A CA 1
ATOM 634 C C . PRO A 1 83 ? -14.564 2.476 13.454 1.00 96.81 83 PRO A C 1
ATOM 636 O O . PRO A 1 83 ? -13.514 3.013 13.101 1.00 96.81 83 PRO A O 1
ATOM 639 N N . ALA A 1 84 ? -15.622 2.375 12.647 1.00 94.44 84 ALA A N 1
ATOM 640 C CA . ALA A 1 84 ? -15.592 2.795 11.244 1.00 94.44 84 ALA A CA 1
ATOM 641 C C . ALA A 1 84 ? -15.159 4.263 11.076 1.00 94.44 84 ALA A C 1
ATOM 643 O O . ALA A 1 84 ? -14.332 4.558 10.216 1.00 94.44 84 ALA A O 1
ATOM 644 N N . ASP A 1 85 ? -15.631 5.151 11.953 1.00 96.50 85 ASP A N 1
ATOM 645 C CA . ASP A 1 85 ? -15.257 6.569 11.943 1.00 96.50 85 ASP A CA 1
ATOM 646 C C . ASP A 1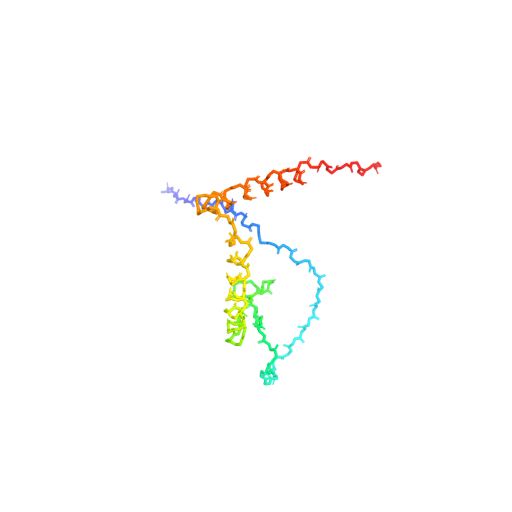 85 ? -13.758 6.758 12.227 1.00 96.50 85 ASP A C 1
ATOM 648 O O . ASP A 1 85 ? -13.084 7.547 11.573 1.00 96.50 85 ASP A O 1
ATOM 652 N N . THR A 1 86 ? -13.186 5.968 13.142 1.00 96.31 86 THR A N 1
ATOM 653 C CA . THR A 1 86 ? -11.739 5.984 13.410 1.00 96.31 86 THR A CA 1
ATOM 654 C C . THR A 1 86 ? -10.935 5.509 12.201 1.00 96.31 86 THR A C 1
ATOM 656 O O . THR A 1 86 ? -9.893 6.084 11.892 1.00 96.31 86 THR A O 1
ATOM 659 N N . VAL A 1 87 ? -11.415 4.481 11.494 1.00 96.12 87 VAL A N 1
ATOM 660 C CA . VAL A 1 87 ? -10.774 3.994 10.261 1.00 96.12 87 VAL A CA 1
ATOM 661 C C . VAL A 1 87 ? -10.840 5.046 9.153 1.00 96.12 87 VAL A C 1
ATOM 663 O O . VAL A 1 87 ? -9.868 5.199 8.414 1.00 96.12 87 VAL A O 1
ATOM 666 N N . ALA A 1 88 ? -11.943 5.791 9.054 1.00 96.31 88 ALA A N 1
ATOM 667 C CA . ALA A 1 88 ? -12.121 6.844 8.057 1.00 96.31 88 ALA A CA 1
ATOM 668 C C . ALA A 1 88 ? -11.144 8.020 8.248 1.00 96.31 88 ALA A C 1
ATOM 670 O O . ALA A 1 88 ? -10.634 8.551 7.262 1.00 96.31 88 ALA A O 1
ATOM 671 N N . GLU A 1 89 ? -10.828 8.381 9.495 1.00 97.25 89 GLU A N 1
ATOM 672 C CA . GLU A 1 89 ? -9.899 9.479 9.822 1.00 97.25 89 GLU A CA 1
ATOM 673 C C . GLU A 1 89 ? -8.413 9.088 9.709 1.00 97.25 89 GLU A C 1
ATOM 675 O O . GLU A 1 89 ? -7.530 9.932 9.510 1.00 97.25 89 GLU A O 1
ATOM 680 N N . LEU A 1 90 ? -8.107 7.792 9.817 1.00 96.06 90 LEU A N 1
ATOM 681 C CA . LEU A 1 90 ? -6.741 7.276 9.902 1.00 96.06 90 LEU A CA 1
ATOM 682 C C . LEU A 1 90 ? -5.822 7.696 8.733 1.00 96.06 90 LEU A C 1
ATOM 684 O O . LEU A 1 90 ? -4.677 8.076 9.002 1.00 96.06 90 LEU A O 1
ATOM 688 N N . PRO A 1 91 ? -6.264 7.702 7.456 1.00 95.25 91 PRO A N 1
ATOM 689 C CA . PRO A 1 91 ? -5.433 8.163 6.345 1.00 95.25 91 PRO A CA 1
ATOM 690 C C . PRO A 1 91 ? -4.990 9.622 6.493 1.00 95.25 91 PRO A C 1
ATOM 692 O O . PRO A 1 91 ? -3.840 9.946 6.183 1.00 95.25 91 PRO A O 1
ATOM 695 N N . GLY A 1 92 ? -5.864 10.500 6.998 1.00 96.94 92 GLY A N 1
ATOM 696 C CA . GLY A 1 92 ? -5.542 11.913 7.207 1.00 96.94 92 GLY A CA 1
ATOM 697 C C . GLY A 1 92 ? -4.482 12.092 8.292 1.00 96.94 92 GLY A C 1
ATOM 698 O O . GLY A 1 92 ? -3.490 12.797 8.090 1.00 96.94 92 GLY A O 1
ATOM 699 N N . LEU A 1 93 ? -4.638 11.374 9.407 1.00 97.19 93 LEU A N 1
ATOM 700 C CA . LEU A 1 93 ? -3.685 11.388 10.518 1.00 97.19 93 LEU A CA 1
ATOM 701 C C . LEU A 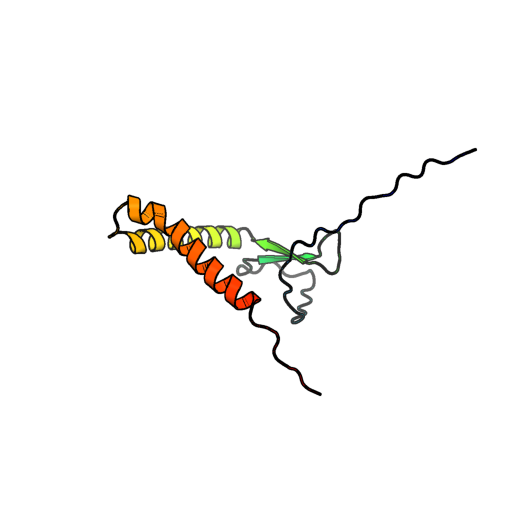1 93 ? -2.309 10.856 10.102 1.00 97.19 93 LEU A C 1
ATOM 703 O O . LEU A 1 93 ? -1.296 11.512 10.347 1.00 97.19 93 LEU A O 1
ATOM 707 N N . LEU A 1 94 ? -2.255 9.702 9.429 1.00 96.50 94 LEU A N 1
ATOM 708 C CA . LEU A 1 94 ? -0.995 9.127 8.948 1.00 96.50 94 LEU A CA 1
ATOM 709 C C . LEU A 1 94 ? -0.305 10.046 7.931 1.00 96.50 94 LEU A C 1
ATOM 711 O O . LEU A 1 94 ? 0.907 10.241 8.014 1.00 96.50 94 LEU A O 1
ATOM 715 N N . THR A 1 95 ? -1.066 10.676 7.031 1.00 96.88 95 THR A N 1
ATOM 716 C CA . THR A 1 95 ? -0.528 11.670 6.085 1.00 96.88 95 THR A CA 1
ATOM 717 C C . THR A 1 95 ? 0.102 12.857 6.813 1.00 96.88 95 THR A C 1
ATOM 719 O O . THR A 1 95 ? 1.225 13.256 6.501 1.00 96.88 95 THR A O 1
ATOM 722 N N . ALA A 1 96 ? -0.581 13.403 7.823 1.00 96.75 96 ALA A N 1
ATOM 723 C CA . ALA A 1 96 ? -0.055 14.507 8.621 1.00 96.75 96 ALA A CA 1
ATOM 724 C C . ALA A 1 96 ? 1.239 14.119 9.361 1.00 96.75 96 ALA A C 1
ATOM 726 O O . ALA A 1 96 ? 2.204 14.890 9.378 1.00 96.75 96 ALA A O 1
ATOM 727 N N . LEU A 1 97 ? 1.293 12.912 9.931 1.00 96.75 97 LEU A N 1
ATOM 728 C CA . LEU A 1 97 ? 2.489 12.403 10.606 1.00 96.75 97 LEU A CA 1
ATOM 729 C C . LEU A 1 97 ? 3.670 12.229 9.641 1.00 96.75 97 LEU A C 1
ATOM 731 O O . LEU A 1 97 ? 4.778 12.659 9.975 1.00 96.75 97 LEU A O 1
ATOM 735 N N . THR A 1 98 ? 3.439 11.676 8.446 1.00 95.62 98 THR A N 1
ATOM 736 C CA . THR A 1 98 ? 4.466 11.555 7.396 1.00 95.62 98 THR A CA 1
ATOM 737 C C . THR A 1 98 ? 5.004 12.928 6.994 1.00 95.62 98 THR A C 1
ATOM 739 O O . THR A 1 98 ? 6.213 13.152 7.064 1.00 95.62 98 THR A O 1
ATOM 742 N N . ASN A 1 99 ? 4.125 13.897 6.716 1.00 94.88 99 ASN A N 1
ATOM 743 C CA . ASN A 1 99 ? 4.523 15.263 6.352 1.00 94.88 99 ASN A CA 1
ATOM 744 C C . ASN A 1 99 ? 5.389 15.937 7.431 1.00 94.88 99 ASN A C 1
ATOM 746 O O . ASN A 1 99 ? 6.366 16.629 7.120 1.00 94.88 99 ASN A O 1
ATOM 750 N 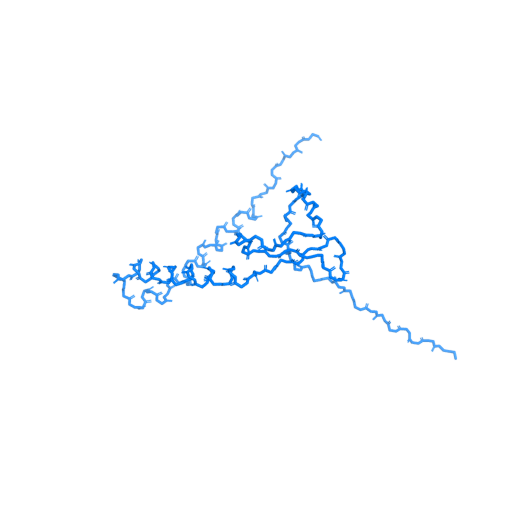N . ASN A 1 100 ? 5.077 15.712 8.710 1.00 93.50 100 ASN A N 1
ATOM 751 C CA . ASN A 1 100 ? 5.863 16.233 9.831 1.00 93.50 100 ASN A CA 1
ATOM 752 C C . ASN A 1 100 ? 7.274 15.622 9.901 1.00 93.50 100 ASN A C 1
ATOM 754 O O . ASN A 1 100 ? 8.212 16.268 10.380 1.00 93.50 100 ASN A O 1
ATOM 758 N N . VAL A 1 101 ? 7.446 14.364 9.487 1.00 93.19 101 VAL A N 1
ATOM 759 C CA . VAL A 1 101 ? 8.758 13.695 9.428 1.00 93.19 101 VAL A CA 1
ATOM 760 C C . VAL A 1 101 ? 9.543 14.143 8.195 1.00 93.19 101 VAL A C 1
ATOM 762 O O . VAL A 1 101 ? 10.716 14.500 8.329 1.00 93.19 101 VAL A O 1
ATOM 765 N N . ASP A 1 102 ? 8.903 14.219 7.032 1.00 90.00 102 ASP A N 1
ATOM 766 C CA . ASP A 1 102 ? 9.555 14.633 5.786 1.00 90.00 102 ASP A CA 1
ATOM 767 C C . ASP A 1 102 ? 10.031 16.088 5.848 1.00 90.00 102 ASP A C 1
ATOM 769 O O . ASP A 1 102 ? 11.185 16.383 5.530 1.00 90.00 102 ASP A O 1
ATOM 773 N N . THR A 1 103 ? 9.210 16.993 6.388 1.00 79.75 103 THR A N 1
ATOM 774 C CA . THR A 1 103 ? 9.596 18.401 6.599 1.00 79.75 103 THR A CA 1
ATOM 775 C C . THR A 1 103 ? 10.818 18.524 7.515 1.00 79.75 103 THR A C 1
ATOM 777 O O . THR A 1 103 ? 11.705 19.350 7.281 1.00 79.75 103 THR A O 1
ATOM 780 N N . ARG A 1 104 ? 10.914 17.675 8.549 1.00 72.81 104 ARG A N 1
ATOM 781 C CA . ARG A 1 104 ? 12.088 17.624 9.435 1.00 72.81 104 ARG A CA 1
ATOM 782 C C . ARG A 1 104 ? 13.333 17.126 8.711 1.00 72.81 104 ARG A C 1
ATOM 784 O O . ARG A 1 104 ? 14.413 17.670 8.942 1.00 72.81 104 ARG A O 1
ATOM 791 N N . ARG A 1 105 ? 13.195 16.131 7.831 1.00 72.19 105 ARG A N 1
ATOM 792 C CA . ARG A 1 105 ? 14.312 15.600 7.038 1.00 72.19 105 ARG A CA 1
ATOM 793 C C . ARG A 1 105 ? 14.868 16.652 6.078 1.00 72.19 105 ARG A C 1
ATOM 795 O O . ARG A 1 105 ? 16.084 16.772 5.975 1.00 72.19 105 ARG A O 1
ATOM 802 N N . SER A 1 106 ? 13.998 17.454 5.467 1.00 72.25 106 SER A N 1
ATOM 803 C CA . SER A 1 106 ? 14.387 18.544 4.562 1.00 72.25 106 SER A CA 1
ATOM 804 C C . SER A 1 106 ? 14.983 19.760 5.281 1.00 72.25 106 SER A C 1
ATOM 806 O O . SER A 1 106 ? 15.765 20.498 4.690 1.00 72.25 106 SER A O 1
ATOM 808 N N . ARG A 1 107 ? 14.645 19.977 6.562 1.00 65.81 107 ARG A N 1
ATOM 809 C CA . ARG A 1 107 ? 15.151 21.101 7.371 1.00 65.81 107 ARG A CA 1
ATOM 810 C C . ARG A 1 107 ? 16.491 20.818 8.058 1.00 65.81 107 ARG A C 1
ATOM 812 O O . ARG A 1 107 ? 17.060 21.741 8.636 1.00 65.81 107 ARG A O 1
ATOM 819 N N . ARG A 1 108 ? 17.014 19.585 8.019 1.00 58.47 108 ARG A N 1
ATOM 820 C CA . ARG A 1 108 ? 18.354 19.291 8.547 1.00 58.47 108 ARG A CA 1
ATOM 821 C C . ARG A 1 108 ? 19.373 20.069 7.698 1.00 58.47 108 ARG A C 1
ATOM 823 O O . ARG A 1 108 ? 19.552 19.710 6.535 1.00 58.47 108 ARG A O 1
ATOM 830 N N . PRO A 1 109 ? 20.016 21.128 8.231 1.00 55.53 109 PRO A N 1
ATOM 831 C CA . PRO A 1 109 ? 21.013 21.863 7.477 1.00 55.53 109 PRO A CA 1
ATOM 832 C C . PRO A 1 109 ? 22.140 20.893 7.158 1.00 55.53 109 PRO A C 1
ATOM 834 O O . PRO A 1 109 ? 22.517 20.068 7.997 1.00 55.53 109 PRO A O 1
ATOM 837 N N . GLN A 1 110 ? 22.652 20.989 5.940 1.00 55.16 110 GLN A N 1
ATOM 838 C CA . GLN A 1 110 ? 23.911 20.384 5.557 1.00 55.16 110 GLN A CA 1
ATOM 839 C C . GLN A 1 110 ? 24.996 21.017 6.434 1.00 55.16 110 GLN A C 1
ATOM 841 O O . GLN A 1 110 ? 25.508 22.086 6.127 1.00 55.16 110 GLN A O 1
ATOM 846 N N . GLY A 1 111 ? 25.223 20.412 7.600 1.00 52.56 111 GLY A N 1
ATOM 847 C CA . GLY A 1 111 ? 26.223 20.849 8.555 1.00 52.56 111 GLY A CA 1
ATOM 848 C C . GLY A 1 111 ? 27.598 20.724 7.926 1.00 52.56 111 GLY A C 1
ATOM 849 O O . GLY A 1 111 ? 27.975 19.636 7.494 1.00 52.56 111 GLY A O 1
ATOM 850 N N . ASP A 1 112 ? 28.274 21.866 7.852 1.00 55.88 112 ASP A N 1
ATOM 851 C CA . ASP A 1 112 ? 29.716 22.045 7.941 1.00 55.88 112 ASP A CA 1
ATOM 852 C C . ASP A 1 112 ? 30.562 20.928 7.323 1.00 55.88 112 ASP A C 1
ATOM 854 O O . ASP A 1 112 ? 31.077 20.045 8.007 1.00 55.88 112 ASP A O 1
ATOM 858 N N . SER A 1 113 ? 30.800 21.037 6.015 1.00 45.94 113 SER A N 1
ATOM 859 C CA . SER A 1 113 ? 32.096 20.620 5.484 1.00 45.94 113 SER A CA 1
ATOM 860 C C . SER A 1 113 ? 33.035 21.812 5.610 1.00 45.94 113 SER A C 1
ATOM 862 O O . SER A 1 113 ? 33.081 22.677 4.738 1.00 45.94 113 SER A O 1
ATOM 864 N N . ALA A 1 114 ? 33.734 21.858 6.739 1.00 53.69 114 ALA A N 1
ATOM 865 C CA . ALA A 1 114 ? 34.865 22.736 6.976 1.00 53.69 114 ALA A CA 1
ATOM 866 C C . ALA A 1 114 ? 35.985 22.491 5.949 1.00 53.69 114 ALA A C 1
ATOM 868 O O . ALA A 1 114 ? 36.308 21.333 5.674 1.00 53.69 114 ALA A O 1
ATOM 869 N N . ALA A 1 115 ? 36.567 23.575 5.429 1.00 44.69 115 ALA A N 1
ATOM 870 C CA . ALA A 1 115 ? 38.011 23.826 5.309 1.00 44.69 115 ALA A CA 1
ATOM 871 C C . ALA A 1 115 ? 38.239 25.171 4.605 1.00 44.69 115 ALA A C 1
ATOM 873 O O . ALA A 1 115 ? 37.746 25.328 3.465 1.00 44.69 115 ALA A O 1
#